Protein AF-A0A0A8X913-F1 (afdb_monomer)

Sequence (99 aa):
MNWFSLFLAQMTQLASNKGVLYSVIAALLVPIVYGGILLSPDWGPYDNLSNLPVAVVNNDKGAMSGDEALNVGEDLVADLKKSNDLGWKFVDSEEAEKD

Mean predicted aligned error: 10.92 Å

Secondary structure (DSSP, 8-state):
--HHHHHHHHHHHHHH-HHHHHHHHHHHHHHHHHHHHHH---S-TTTTGGGSEEEE------EEETTEEE-HHHHHHHHHTT--SSEEEE--HHHHTT-

Structure (mmCIF, N/CA/C/O backbone):
data_AF-A0A0A8X913-F1
#
_entry.id   AF-A0A0A8X913-F1
#
loop_
_atom_site.group_PDB
_atom_site.id
_atom_site.type_symbol
_atom_site.label_atom_id
_atom_site.label_alt_id
_atom_site.label_comp_id
_atom_site.label_asym_id
_atom_site.label_entity_id
_atom_site.label_seq_id
_atom_site.pdbx_PDB_ins_code
_atom_site.Cartn_x
_atom_site.Cartn_y
_atom_site.Cartn_z
_atom_site.occupancy
_atom_site.B_iso_or_equiv
_atom_site.auth_seq_id
_atom_site.auth_comp_id
_atom_site.auth_asym_id
_atom_site.auth_atom_id
_atom_site.pdbx_PDB_model_num
ATOM 1 N N . MET A 1 1 ? 13.613 28.329 -40.042 1.00 65.56 1 MET A N 1
ATOM 2 C CA . MET A 1 1 ? 14.177 26.985 -40.292 1.00 65.56 1 MET A CA 1
ATOM 3 C C . MET A 1 1 ? 13.412 26.004 -39.427 1.00 65.56 1 MET A C 1
ATOM 5 O O . MET A 1 1 ? 13.381 26.199 -38.219 1.00 65.56 1 MET A O 1
ATOM 9 N N . ASN A 1 2 ? 12.694 25.053 -40.026 1.00 79.88 2 ASN A N 1
ATOM 10 C CA . ASN A 1 2 ? 11.771 24.204 -39.276 1.00 79.88 2 ASN A CA 1
ATOM 11 C C . ASN A 1 2 ? 12.541 23.012 -38.685 1.00 79.88 2 ASN A C 1
ATOM 13 O O . ASN A 1 2 ? 12.798 22.015 -39.353 1.00 79.88 2 ASN A O 1
ATOM 17 N N . TRP A 1 3 ? 13.000 23.159 -37.445 1.00 81.50 3 TRP A N 1
ATOM 18 C CA . TRP A 1 3 ? 13.863 22.179 -36.777 1.00 81.50 3 TRP A CA 1
ATOM 19 C C . TRP A 1 3 ? 13.180 20.809 -36.632 1.00 81.50 3 TRP A C 1
ATOM 21 O O . TRP A 1 3 ? 13.819 19.768 -36.768 1.00 81.50 3 TRP A O 1
ATOM 31 N N . PHE A 1 4 ? 11.857 20.796 -36.481 1.00 90.06 4 PHE A N 1
ATOM 32 C CA . PHE A 1 4 ? 11.086 19.565 -36.335 1.00 90.06 4 PHE A CA 1
ATOM 33 C C . PHE A 1 4 ? 11.142 18.660 -37.576 1.00 90.06 4 PHE A C 1
ATOM 35 O O . PHE A 1 4 ? 11.284 17.445 -37.458 1.00 90.06 4 PHE A O 1
ATOM 42 N N . SER A 1 5 ? 11.110 19.233 -38.783 1.00 88.12 5 SER A N 1
ATOM 43 C CA . SER A 1 5 ? 11.213 18.443 -40.016 1.00 88.12 5 SER A CA 1
ATOM 44 C C . SER A 1 5 ? 12.620 17.890 -40.239 1.00 88.12 5 SER A C 1
ATOM 46 O O . SER A 1 5 ? 12.761 16.804 -40.792 1.00 88.12 5 SER A O 1
ATOM 48 N N . LEU A 1 6 ? 13.658 18.604 -39.786 1.00 89.50 6 LEU A N 1
ATOM 49 C CA . LEU A 1 6 ? 15.037 18.102 -39.828 1.00 89.50 6 LEU A CA 1
ATOM 50 C C . LEU A 1 6 ? 15.218 16.915 -38.876 1.00 89.50 6 LEU A C 1
ATOM 52 O O . LEU A 1 6 ? 15.830 15.916 -39.244 1.00 89.50 6 LEU A O 1
ATOM 56 N N . PHE A 1 7 ? 14.623 16.998 -37.688 1.00 90.00 7 PHE A N 1
ATOM 57 C CA . PHE A 1 7 ? 14.607 15.906 -36.721 1.00 90.00 7 PHE A CA 1
ATOM 58 C C . PHE A 1 7 ? 13.875 14.664 -37.261 1.00 90.00 7 PHE A C 1
ATOM 60 O O . PHE A 1 7 ? 14.429 13.566 -37.254 1.00 90.00 7 PHE A O 1
ATOM 67 N N . LEU A 1 8 ? 12.667 14.824 -37.812 1.00 87.88 8 LEU A N 1
ATOM 68 C CA . LEU A 1 8 ? 11.911 13.710 -38.405 1.00 87.88 8 LEU A CA 1
ATOM 69 C C . LEU A 1 8 ? 12.624 13.074 -39.610 1.00 87.88 8 LEU A C 1
ATOM 71 O O . LEU A 1 8 ? 12.586 11.852 -39.781 1.00 87.88 8 LEU A O 1
ATOM 75 N N . ALA A 1 9 ? 13.307 13.879 -40.428 1.00 87.38 9 ALA A N 1
ATOM 76 C CA . ALA A 1 9 ? 14.108 13.372 -41.540 1.00 87.38 9 ALA A CA 1
ATOM 77 C C . ALA A 1 9 ? 15.265 12.485 -41.046 1.00 87.38 9 ALA A C 1
ATOM 79 O O . ALA A 1 9 ? 15.478 11.395 -41.579 1.00 87.38 9 ALA A O 1
ATOM 80 N N . GLN A 1 10 ? 15.956 12.898 -39.978 1.00 84.62 10 GLN A N 1
ATOM 81 C CA . GLN A 1 10 ? 17.020 12.104 -39.353 1.00 84.62 10 GLN A CA 1
ATOM 8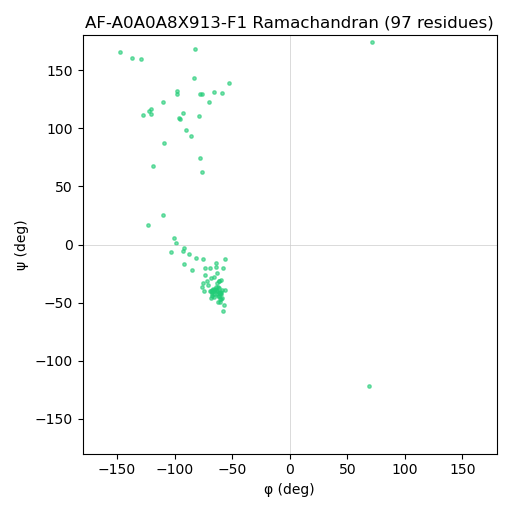2 C C . GLN A 1 10 ? 16.488 10.811 -38.722 1.00 84.62 10 GLN A C 1
ATOM 84 O O . GLN A 1 10 ? 17.097 9.755 -38.891 1.00 84.62 10 GLN A O 1
ATOM 89 N N . MET A 1 11 ? 15.323 10.854 -38.068 1.00 86.62 11 MET A N 1
ATOM 90 C CA . MET A 1 11 ? 14.670 9.658 -37.514 1.00 86.62 11 MET A CA 1
ATOM 91 C C . MET A 1 11 ? 14.320 8.630 -38.599 1.00 86.62 11 MET A C 1
ATOM 93 O O . MET A 1 11 ? 14.547 7.433 -38.425 1.00 86.62 11 MET A O 1
ATOM 97 N N . THR A 1 12 ? 13.829 9.092 -39.750 1.00 84.81 12 THR A N 1
ATOM 98 C CA . THR A 1 12 ? 13.498 8.226 -40.896 1.00 84.81 12 THR A CA 1
ATOM 99 C C . THR A 1 12 ? 14.752 7.580 -41.497 1.00 84.81 12 THR A C 1
ATOM 101 O O . THR A 1 12 ? 14.753 6.399 -41.857 1.00 84.81 12 THR A O 1
ATOM 104 N N . GLN A 1 13 ? 15.854 8.330 -41.561 1.00 85.31 13 GLN A N 1
ATOM 105 C CA . GLN A 1 13 ? 17.143 7.823 -42.028 1.00 85.31 13 GLN A CA 1
ATOM 106 C C . GLN A 1 13 ? 17.735 6.780 -41.069 1.00 85.31 13 GLN A C 1
ATOM 108 O O . GLN A 1 13 ? 18.260 5.760 -41.518 1.00 85.31 13 GLN A O 1
ATOM 113 N N . LEU A 1 14 ? 17.595 6.993 -39.759 1.00 83.50 14 LEU A N 1
ATOM 114 C CA . LEU A 1 14 ? 18.007 6.041 -38.727 1.00 83.50 14 LEU A CA 1
ATOM 115 C C . LEU A 1 14 ? 17.227 4.721 -38.840 1.00 83.50 14 LEU A C 1
ATOM 117 O O . LEU A 1 14 ? 17.822 3.644 -38.818 1.00 83.50 14 LEU A O 1
ATOM 121 N N . ALA A 1 15 ? 15.908 4.809 -39.038 1.00 83.06 15 ALA A N 1
ATOM 122 C CA . ALA A 1 15 ? 15.022 3.654 -39.187 1.00 83.06 15 ALA A CA 1
ATOM 123 C C . ALA A 1 15 ? 15.233 2.873 -40.500 1.00 83.06 15 ALA A C 1
ATOM 125 O O . ALA A 1 15 ? 14.881 1.698 -40.584 1.00 83.06 15 ALA A O 1
ATOM 126 N N . SER A 1 16 ? 15.839 3.494 -41.516 1.00 87.56 16 SER A N 1
ATOM 127 C CA . SER A 1 16 ? 16.154 2.839 -42.794 1.00 87.56 16 SER A CA 1
ATOM 128 C C . SER A 1 16 ? 17.335 1.863 -42.690 1.00 87.56 16 SER A C 1
ATOM 130 O O . SER A 1 16 ? 17.471 0.960 -43.519 1.00 87.56 16 SER A O 1
ATOM 132 N N . ASN A 1 17 ? 18.187 2.003 -41.667 1.00 91.50 17 ASN A N 1
ATOM 133 C CA . ASN A 1 17 ? 19.284 1.077 -41.409 1.00 91.50 17 ASN A CA 1
ATOM 134 C C . ASN A 1 17 ? 18.865 0.015 -40.384 1.00 91.50 17 ASN A C 1
ATOM 136 O O . ASN A 1 17 ? 18.784 0.278 -39.185 1.00 91.50 17 ASN A O 1
ATOM 140 N N . LYS A 1 18 ? 18.674 -1.219 -40.861 1.00 87.44 18 LYS A N 1
ATOM 141 C CA . LYS A 1 18 ? 18.229 -2.355 -40.041 1.00 87.44 18 LYS A CA 1
ATOM 142 C C . LYS A 1 18 ? 19.138 -2.618 -38.832 1.00 87.44 18 LYS A C 1
ATOM 144 O O . LYS A 1 18 ? 18.631 -2.904 -37.756 1.00 87.44 18 LYS A O 1
ATOM 149 N N . GLY A 1 19 ? 20.459 -2.483 -38.982 1.00 92.06 19 GLY A N 1
ATOM 150 C CA . GLY A 1 19 ? 21.409 -2.720 -37.888 1.00 92.06 19 GLY A CA 1
ATOM 151 C C . GLY A 1 19 ? 21.299 -1.678 -36.775 1.00 92.06 19 GLY A C 1
ATOM 152 O O . GLY A 1 19 ? 21.274 -2.025 -35.599 1.00 92.06 19 GLY A O 1
ATOM 153 N N . VAL A 1 20 ? 21.163 -0.403 -37.146 1.00 89.81 20 VAL A N 1
ATOM 154 C CA . VAL A 1 20 ? 20.979 0.690 -36.179 1.00 89.81 20 VAL A CA 1
ATOM 155 C C . VAL A 1 20 ? 19.609 0.595 -35.506 1.00 89.81 20 VAL A C 1
ATOM 157 O O . VAL A 1 20 ? 19.513 0.773 -34.293 1.00 89.81 20 VAL A O 1
ATOM 160 N N . LEU A 1 21 ? 18.566 0.241 -36.262 1.00 89.44 21 LEU A N 1
ATOM 161 C CA . LEU A 1 21 ? 17.215 0.054 -35.740 1.00 89.44 21 LEU A CA 1
ATOM 162 C C . LEU A 1 21 ? 17.168 -1.021 -34.641 1.00 89.44 21 LEU A C 1
ATOM 164 O O . LEU A 1 21 ? 16.594 -0.772 -33.583 1.00 89.44 21 LEU A O 1
ATOM 168 N N . TYR A 1 22 ? 17.805 -2.180 -34.849 1.00 93.88 22 TYR A N 1
ATOM 169 C CA . TYR A 1 22 ? 17.855 -3.233 -33.828 1.00 93.88 22 TYR A CA 1
ATOM 170 C C . TYR A 1 22 ? 18.559 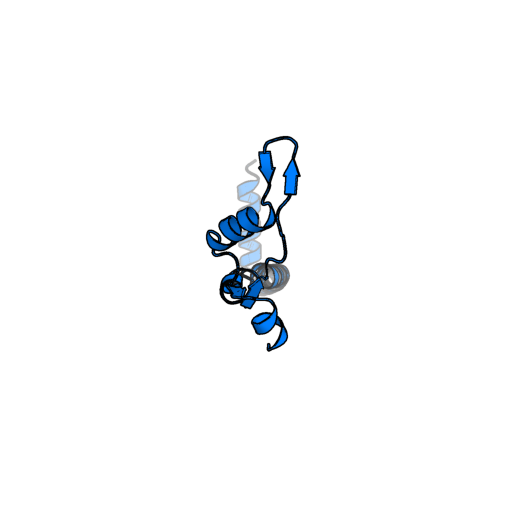-2.778 -32.547 1.00 93.88 22 TYR A C 1
ATOM 172 O O . TYR A 1 22 ? 18.058 -3.041 -31.456 1.00 93.88 22 TYR A O 1
ATOM 180 N N . SER A 1 23 ? 19.671 -2.050 -32.662 1.00 92.94 23 SER A N 1
ATOM 181 C CA . SER A 1 23 ? 20.393 -1.515 -31.501 1.00 92.94 23 SER A CA 1
ATOM 182 C C . SER A 1 23 ? 1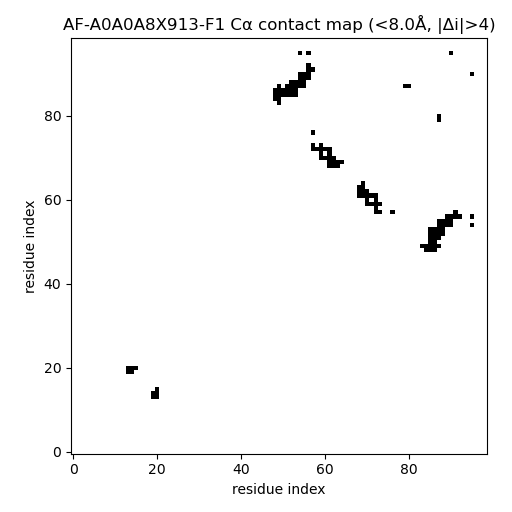9.557 -0.509 -30.708 1.00 92.94 23 SER A C 1
ATOM 184 O O . SER A 1 23 ? 19.557 -0.542 -29.479 1.00 92.94 23 SER A O 1
ATOM 186 N N . VAL A 1 24 ? 18.809 0.359 -31.395 1.00 92.62 24 VAL A N 1
ATOM 187 C CA . VAL A 1 24 ? 17.903 1.324 -30.749 1.00 92.62 24 VAL A CA 1
ATOM 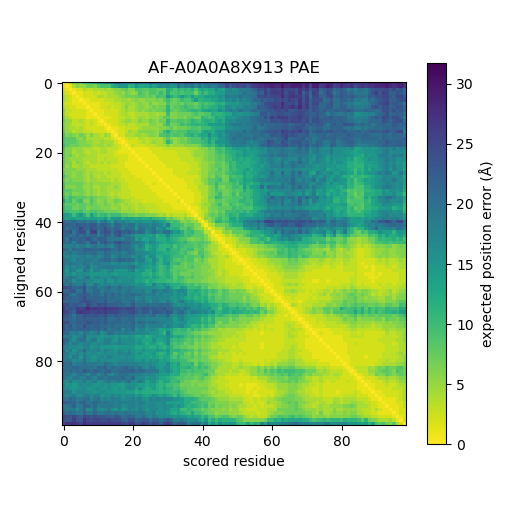188 C C . VAL A 1 24 ? 16.757 0.604 -30.041 1.00 92.62 24 VAL A C 1
ATOM 190 O O . VAL A 1 24 ? 16.468 0.917 -28.889 1.00 92.62 24 VAL A O 1
ATOM 193 N N . ILE A 1 25 ? 16.139 -0.391 -30.683 1.00 94.19 25 ILE A N 1
ATOM 194 C CA . ILE A 1 25 ? 15.079 -1.201 -30.064 1.00 94.19 25 ILE A CA 1
ATOM 195 C C . ILE A 1 25 ? 15.608 -1.911 -28.813 1.00 94.19 25 ILE A C 1
ATOM 197 O O . ILE A 1 25 ? 14.977 -1.842 -27.762 1.00 94.19 25 ILE A O 1
ATOM 201 N N . ALA A 1 26 ? 16.782 -2.542 -28.893 1.00 95.25 26 ALA A N 1
ATOM 202 C CA . ALA A 1 26 ? 17.403 -3.211 -27.752 1.00 95.25 26 ALA A CA 1
ATOM 203 C C . ALA A 1 26 ? 17.693 -2.239 -26.594 1.00 95.25 26 ALA A C 1
ATOM 205 O O . ALA A 1 26 ? 17.420 -2.559 -25.439 1.00 95.25 26 ALA A O 1
ATOM 206 N N . ALA A 1 27 ? 18.185 -1.034 -26.897 1.00 95.19 27 ALA A N 1
ATOM 207 C CA . ALA A 1 27 ? 18.432 -0.002 -25.894 1.00 95.19 27 ALA A CA 1
ATOM 208 C C . ALA A 1 27 ? 17.138 0.497 -25.230 1.00 95.19 27 ALA A C 1
ATOM 210 O O . ALA A 1 27 ? 17.122 0.718 -24.021 1.00 95.19 27 ALA A O 1
ATOM 211 N N . LEU A 1 28 ? 16.049 0.641 -25.994 1.00 96.12 28 LEU A N 1
ATOM 212 C CA . LEU A 1 28 ? 14.740 1.060 -25.479 1.00 96.12 28 LEU A CA 1
ATOM 213 C C . LEU A 1 28 ? 14.030 -0.040 -24.680 1.00 96.12 28 LEU A C 1
ATOM 215 O O . LEU A 1 28 ? 13.248 0.273 -23.786 1.00 96.12 28 LEU A O 1
ATOM 219 N N . LEU A 1 29 ? 14.317 -1.317 -24.942 1.00 96.81 29 LEU A N 1
ATOM 220 C CA . LEU A 1 29 ? 13.756 -2.416 -24.156 1.00 96.81 29 LEU A CA 1
ATOM 221 C C . LEU A 1 29 ? 14.199 -2.375 -22.689 1.00 96.81 29 LEU A C 1
ATOM 223 O O . LEU A 1 29 ? 13.405 -2.726 -21.826 1.00 96.81 29 LEU A O 1
ATOM 227 N N . VAL A 1 30 ? 15.414 -1.907 -22.382 1.00 95.81 30 VAL A N 1
ATOM 228 C CA . VAL A 1 30 ? 15.919 -1.823 -20.998 1.00 95.81 30 VAL A CA 1
ATOM 229 C C . VAL A 1 30 ? 15.010 -0.970 -20.094 1.00 95.81 30 VAL A C 1
ATOM 231 O O . VAL A 1 30 ? 14.512 -1.503 -19.100 1.00 95.81 30 VAL A O 1
ATOM 234 N N . PRO A 1 31 ? 14.725 0.312 -20.408 1.00 95.56 31 PRO A N 1
ATOM 235 C CA . PRO A 1 31 ? 13.819 1.119 -19.597 1.00 95.56 31 PRO A CA 1
ATOM 236 C C . PRO A 1 31 ? 12.363 0.645 -19.670 1.00 95.56 31 PRO A C 1
ATOM 238 O O . PRO A 1 31 ? 11.645 0.808 -18.690 1.00 95.56 31 PRO A O 1
ATOM 241 N N . ILE A 1 32 ? 11.920 0.035 -20.777 1.00 94.81 32 ILE A N 1
ATOM 242 C CA . ILE A 1 32 ? 10.552 -0.499 -20.896 1.00 94.81 32 ILE A CA 1
ATOM 243 C C . ILE A 1 32 ? 10.353 -1.704 -19.980 1.00 94.81 32 ILE A C 1
ATOM 245 O O . ILE A 1 32 ? 9.354 -1.766 -19.277 1.00 94.81 32 ILE A O 1
ATOM 249 N N . VAL A 1 33 ? 11.293 -2.650 -19.960 1.00 94.00 33 VAL A N 1
ATOM 250 C CA . VAL A 1 33 ? 11.235 -3.821 -19.075 1.00 94.00 33 VAL A CA 1
ATOM 251 C C . VAL A 1 33 ? 11.359 -3.383 -17.623 1.00 94.00 33 VAL A C 1
ATOM 253 O O . VAL A 1 33 ? 10.595 -3.844 -16.785 1.00 94.00 33 VAL A O 1
ATOM 256 N N . TYR A 1 34 ? 12.270 -2.456 -17.324 1.00 92.12 34 TYR A N 1
ATOM 257 C CA . TYR A 1 34 ? 12.412 -1.905 -15.979 1.00 92.12 34 TYR A CA 1
ATOM 258 C C . TYR A 1 34 ? 11.133 -1.201 -15.505 1.00 92.12 34 TYR A C 1
ATOM 260 O O . TYR A 1 34 ? 10.624 -1.500 -14.428 1.00 92.12 34 TYR A O 1
ATOM 268 N N . GLY A 1 35 ? 10.578 -0.314 -16.335 1.00 91.38 35 GLY A N 1
ATOM 269 C CA . GLY A 1 35 ? 9.305 0.352 -16.069 1.00 91.38 35 GLY A CA 1
ATOM 270 C C . GLY A 1 35 ? 8.160 -0.647 -15.949 1.00 91.38 35 GLY A C 1
ATOM 271 O O . GLY A 1 35 ? 7.376 -0.553 -15.019 1.00 91.38 35 GLY A O 1
ATOM 272 N N . GLY A 1 36 ? 8.117 -1.651 -16.822 1.00 89.06 36 GLY A N 1
ATOM 273 C CA . GLY A 1 36 ? 7.155 -2.744 -16.773 1.00 89.06 36 GLY A CA 1
ATOM 274 C C . GLY A 1 36 ? 7.205 -3.476 -15.441 1.00 89.06 36 GLY A C 1
ATOM 275 O O . GLY A 1 36 ? 6.179 -3.571 -14.790 1.00 89.06 36 GLY A O 1
ATOM 276 N N . ILE A 1 37 ? 8.380 -3.918 -14.986 1.00 86.06 37 ILE A N 1
ATOM 277 C CA . ILE A 1 37 ? 8.554 -4.611 -13.697 1.00 86.06 37 ILE A CA 1
ATOM 278 C C . ILE A 1 37 ? 8.115 -3.727 -12.524 1.00 86.06 37 ILE A C 1
ATOM 280 O O . ILE A 1 37 ? 7.451 -4.212 -11.611 1.00 86.06 37 ILE A O 1
ATOM 284 N N . LEU A 1 38 ? 8.460 -2.438 -12.546 1.00 83.56 38 LEU A N 1
ATOM 285 C CA . LEU A 1 38 ? 8.088 -1.510 -11.476 1.00 83.56 38 LEU A CA 1
ATOM 286 C C . LEU A 1 38 ? 6.596 -1.169 -11.455 1.00 83.56 38 LEU A C 1
ATOM 288 O O . LEU A 1 38 ? 6.039 -0.974 -10.380 1.00 83.56 38 LEU A O 1
ATOM 292 N N . LEU A 1 39 ? 5.967 -1.082 -12.625 1.00 83.38 39 LEU A N 1
ATOM 293 C CA . LEU A 1 39 ? 4.539 -0.799 -12.780 1.00 83.38 39 LEU A CA 1
ATOM 294 C C . LEU A 1 39 ? 3.680 -2.072 -12.735 1.00 83.38 39 LEU A C 1
ATOM 296 O O . LEU A 1 39 ? 2.465 -1.972 -12.697 1.00 83.38 39 LEU A O 1
ATOM 300 N N . SER A 1 40 ? 4.297 -3.259 -12.730 1.00 68.81 40 SER A N 1
ATOM 301 C CA . SER A 1 40 ? 3.608 -4.556 -12.712 1.00 68.81 40 SER A CA 1
ATOM 302 C C . SER A 1 40 ? 2.760 -4.862 -11.469 1.00 68.81 40 SER A C 1
ATOM 304 O O . SER A 1 40 ? 1.920 -5.755 -11.586 1.00 68.81 40 SER A O 1
ATOM 306 N N . PRO A 1 41 ? 2.905 -4.230 -10.285 1.00 74.06 41 PRO A N 1
ATOM 307 C CA . PRO A 1 41 ? 1.961 -4.472 -9.202 1.00 74.06 41 PRO A CA 1
ATOM 308 C C . PRO A 1 41 ? 0.659 -3.690 -9.447 1.00 74.06 41 PRO A C 1
ATOM 310 O O . PRO A 1 41 ? 0.386 -2.691 -8.790 1.00 74.06 41 PRO A O 1
ATOM 313 N N . ASP A 1 42 ? -0.156 -4.165 -10.392 1.00 63.09 42 ASP A N 1
ATOM 314 C CA . ASP A 1 42 ? -1.562 -3.753 -10.548 1.00 63.09 42 ASP A CA 1
ATOM 315 C C . ASP A 1 42 ? -2.462 -4.389 -9.471 1.00 63.09 42 ASP A C 1
ATOM 317 O O . ASP A 1 42 ? -3.612 -3.996 -9.308 1.00 63.09 42 ASP A O 1
ATOM 321 N N . TRP A 1 43 ? -1.950 -5.380 -8.733 1.00 59.56 43 TRP A N 1
ATOM 322 C CA . TRP A 1 43 ? -2.532 -5.836 -7.474 1.00 59.56 43 T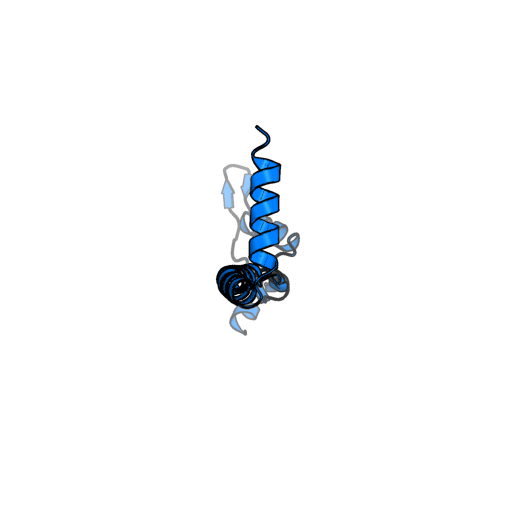RP A CA 1
ATOM 323 C C . TRP A 1 43 ? -1.895 -5.010 -6.371 1.00 59.56 43 TRP A C 1
ATOM 325 O O . TRP A 1 43 ? -0.758 -5.274 -5.958 1.00 59.56 43 TRP A O 1
ATOM 335 N N . GLY A 1 44 ? -2.603 -3.976 -5.928 1.00 70.31 44 GLY A N 1
ATOM 336 C CA . GLY A 1 44 ? -2.196 -3.221 -4.761 1.00 70.31 44 GLY A CA 1
ATOM 337 C C . GLY A 1 44 ? -1.981 -4.200 -3.602 1.00 70.31 44 GLY A C 1
ATOM 338 O O . GLY A 1 44 ? -2.792 -5.112 -3.417 1.00 70.31 44 GLY A O 1
ATOM 339 N N . PRO A 1 45 ? -0.933 -4.035 -2.771 1.00 64.69 45 PRO A N 1
ATOM 340 C CA . PRO A 1 45 ? -0.719 -4.887 -1.593 1.00 64.69 45 PRO A CA 1
ATOM 341 C C . PRO A 1 45 ? -1.924 -4.881 -0.640 1.00 64.69 45 PRO A C 1
ATOM 343 O O . PRO A 1 45 ? -2.007 -5.713 0.260 1.00 64.69 45 PRO A O 1
ATOM 346 N N . TYR A 1 46 ? -2.857 -3.950 -0.859 1.00 73.62 46 TYR A N 1
ATOM 347 C CA . TYR A 1 46 ? -4.042 -3.750 -0.063 1.00 73.62 46 TYR A CA 1
ATOM 348 C C . TYR A 1 46 ? -5.353 -4.272 -0.674 1.00 73.62 46 TYR A C 1
ATOM 350 O O . TYR A 1 46 ? -6.362 -4.306 0.026 1.00 73.62 46 TYR A O 1
ATOM 358 N N . ASP A 1 47 ? -5.353 -4.740 -1.927 1.00 76.00 47 ASP A N 1
ATOM 359 C CA . ASP A 1 47 ? -6.578 -5.117 -2.662 1.00 76.00 47 ASP A CA 1
ATOM 360 C C . ASP A 1 47 ? -7.330 -6.305 -2.038 1.00 76.00 47 ASP A C 1
ATOM 362 O O . ASP A 1 47 ? -8.494 -6.550 -2.345 1.00 76.00 47 ASP A O 1
ATOM 366 N N . ASN A 1 48 ? -6.668 -7.046 -1.144 1.00 80.44 48 ASN A N 1
ATOM 367 C CA . ASN A 1 48 ? -7.220 -8.198 -0.435 1.00 80.44 48 ASN A CA 1
ATOM 368 C C . ASN A 1 48 ? -7.147 -8.054 1.093 1.00 80.44 48 ASN A C 1
ATOM 370 O O . ASN A 1 48 ? -7.274 -9.058 1.797 1.00 80.44 48 ASN A O 1
ATOM 374 N N . LEU A 1 49 ? -6.939 -6.843 1.631 1.00 85.25 49 LEU A N 1
ATOM 375 C CA . LEU A 1 49 ? -6.910 -6.653 3.088 1.00 85.25 49 LEU A CA 1
ATOM 376 C C . LEU A 1 49 ? -8.222 -7.054 3.762 1.00 85.25 49 LEU A C 1
ATOM 378 O O . LEU A 1 49 ? -8.188 -7.568 4.875 1.00 85.25 49 LEU A O 1
ATOM 382 N N . SER A 1 50 ? -9.359 -6.918 3.082 1.00 82.75 50 SER A N 1
ATOM 383 C CA . SER A 1 50 ? -10.656 -7.397 3.576 1.00 82.75 50 SER A CA 1
ATOM 384 C C . SER A 1 50 ? -10.677 -8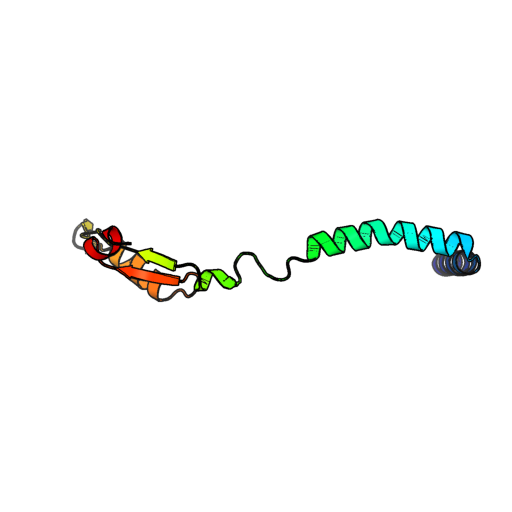.904 3.885 1.00 82.75 50 SER A C 1
ATOM 386 O O . SER A 1 50 ? -11.503 -9.355 4.674 1.00 82.75 50 SER A O 1
ATOM 388 N N . ASN A 1 51 ? -9.743 -9.685 3.327 1.00 84.62 51 ASN A N 1
ATOM 389 C CA . ASN A 1 51 ? -9.563 -11.106 3.629 1.00 84.62 51 ASN A CA 1
ATOM 390 C C . ASN A 1 51 ? -8.546 -11.371 4.753 1.00 84.62 51 ASN A C 1
ATOM 392 O O . ASN A 1 51 ? -8.372 -12.526 5.141 1.00 84.62 51 ASN A O 1
ATOM 396 N N . LEU A 1 52 ? -7.848 -10.349 5.258 1.00 88.12 52 LEU A N 1
ATOM 397 C CA . LEU A 1 52 ? -6.883 -10.482 6.348 1.00 88.12 52 LEU A CA 1
ATOM 398 C C . LEU A 1 52 ? -7.646 -10.564 7.681 1.00 88.12 52 LEU A C 1
ATOM 400 O O . LEU A 1 52 ? -8.236 -9.561 8.088 1.00 88.12 52 LEU A O 1
ATOM 404 N N . PRO A 1 53 ? -7.668 -11.726 8.362 1.00 88.81 53 PRO A N 1
ATOM 405 C CA . PRO A 1 53 ? -8.425 -11.881 9.594 1.00 88.81 53 PRO A CA 1
ATOM 406 C C . PRO A 1 53 ? -7.764 -11.084 10.719 1.00 88.81 53 PRO A C 1
ATOM 408 O O . PRO A 1 53 ? -6.599 -11.314 11.046 1.00 88.81 53 PRO A O 1
ATOM 411 N N . VAL A 1 54 ? -8.515 -10.168 11.327 1.00 92.00 54 VAL A N 1
ATOM 412 C CA . VAL A 1 54 ? -8.045 -9.373 12.468 1.00 92.00 54 VAL A CA 1
ATOM 413 C C . VAL A 1 54 ? -9.051 -9.487 13.604 1.00 92.00 54 VAL A C 1
ATOM 415 O O . VAL A 1 54 ? -10.168 -8.981 13.501 1.00 92.00 54 VAL A O 1
ATOM 418 N N . ALA A 1 55 ? -8.654 -10.158 14.684 1.00 93.50 55 ALA A N 1
ATOM 419 C CA . ALA A 1 55 ? -9.449 -10.259 15.899 1.00 93.50 55 ALA A CA 1
ATOM 420 C C . ALA A 1 55 ? -9.347 -8.963 16.718 1.00 93.50 55 ALA A C 1
ATOM 422 O O . ALA A 1 55 ? -8.250 -8.476 16.995 1.00 93.50 55 ALA A O 1
ATOM 423 N N . VAL A 1 56 ? -10.490 -8.407 17.108 1.00 94.25 56 VAL A N 1
ATOM 424 C CA . VAL A 1 56 ? -10.597 -7.201 17.930 1.00 94.25 56 VAL A CA 1
ATOM 425 C C . VAL A 1 56 ? -11.349 -7.555 19.203 1.00 94.25 56 VAL A C 1
ATOM 427 O O . VAL A 1 56 ? -12.529 -7.900 19.157 1.00 94.25 56 VAL A O 1
ATOM 430 N N . VAL A 1 57 ? -10.661 -7.421 20.336 1.00 95.06 57 VAL A N 1
ATOM 431 C CA . VAL A 1 57 ? -11.229 -7.555 21.679 1.00 95.06 57 VAL A CA 1
ATOM 432 C C . VAL A 1 57 ? -11.243 -6.180 22.325 1.00 95.06 57 VAL A C 1
ATOM 434 O O . VAL A 1 57 ? -10.196 -5.547 22.471 1.00 95.06 57 VAL A O 1
ATOM 437 N N . ASN A 1 58 ? -12.421 -5.717 22.735 1.00 95.06 58 ASN A N 1
ATOM 438 C CA . ASN A 1 58 ? -12.536 -4.478 23.489 1.00 95.06 58 ASN A CA 1
ATOM 439 C C . ASN A 1 58 ? -12.584 -4.770 24.993 1.00 95.06 58 ASN A C 1
ATOM 441 O O . ASN A 1 58 ? -13.585 -5.263 25.502 1.00 95.06 58 ASN A O 1
ATOM 445 N N . ASN A 1 59 ? -11.499 -4.436 25.692 1.00 93.31 59 ASN A N 1
ATOM 446 C CA . ASN A 1 59 ? -11.407 -4.502 27.154 1.00 93.31 59 ASN A CA 1
ATOM 447 C C . ASN A 1 59 ? -11.579 -3.126 27.822 1.00 93.31 59 ASN A C 1
ATOM 449 O O . ASN A 1 59 ? -11.390 -3.008 29.037 1.00 93.31 59 ASN A O 1
ATOM 453 N N . ASP A 1 60 ? -11.890 -2.085 27.044 1.00 93.19 60 ASP A N 1
ATOM 454 C CA . ASP A 1 60 ? -12.181 -0.761 27.580 1.00 93.19 60 ASP A CA 1
ATOM 455 C C . ASP A 1 60 ? -13.470 -0.804 28.405 1.00 93.19 60 ASP A C 1
ATOM 457 O O . ASP A 1 60 ? -14.493 -1.332 27.969 1.00 93.19 60 ASP A O 1
ATOM 461 N N . LYS A 1 61 ? -13.408 -0.250 29.616 1.00 90.88 61 LYS A N 1
ATOM 462 C CA . LYS A 1 61 ? -14.558 -0.160 30.530 1.00 90.88 61 LYS A CA 1
ATOM 463 C C . LYS A 1 61 ? -15.227 1.212 30.480 1.00 90.88 61 LYS A C 1
ATOM 465 O O . LYS A 1 61 ? -16.169 1.442 31.237 1.00 90.88 61 LYS A O 1
ATOM 470 N N . GLY A 1 62 ? -14.723 2.106 29.630 1.00 92.00 62 GLY A N 1
ATOM 471 C CA . GLY A 1 62 ? -15.115 3.503 29.604 1.00 92.00 62 GLY A CA 1
ATOM 472 C C . GLY A 1 62 ? -14.587 4.279 30.809 1.00 92.00 62 GLY A C 1
ATOM 473 O O . GLY A 1 62 ? -13.990 3.737 31.747 1.00 92.00 62 GLY A O 1
ATOM 474 N N . ALA A 1 63 ? -14.805 5.586 30.780 1.00 92.38 63 ALA A N 1
ATOM 475 C CA . ALA A 1 63 ? -14.453 6.505 31.852 1.00 92.38 63 ALA A CA 1
ATOM 476 C C . ALA A 1 63 ? -15.458 7.659 31.928 1.00 92.38 63 ALA A C 1
ATOM 478 O O . ALA A 1 63 ? -16.228 7.892 31.006 1.00 92.38 63 ALA A O 1
ATOM 479 N N . MET A 1 64 ? -15.430 8.412 33.026 1.00 93.56 64 MET A N 1
ATOM 480 C CA . MET A 1 64 ? -16.145 9.686 33.124 1.00 93.56 64 MET A CA 1
ATOM 481 C C . MET A 1 64 ? -15.171 10.831 32.852 1.00 93.56 64 MET A C 1
ATOM 483 O O . MET A 1 64 ? -14.109 10.907 33.475 1.00 93.56 64 MET A O 1
ATOM 487 N N . SER A 1 65 ? -15.547 11.737 31.956 1.00 88.25 65 SER A N 1
ATOM 488 C CA . SER A 1 65 ? -14.864 13.009 31.730 1.00 88.25 65 SER A CA 1
ATOM 489 C C . SER A 1 65 ? -15.753 14.134 32.258 1.00 88.25 65 SER A C 1
ATOM 491 O O . SER A 1 65 ? -16.583 14.689 31.542 1.00 88.25 65 SER A O 1
ATOM 493 N N . GLY A 1 66 ? -15.615 14.440 33.549 1.00 89.12 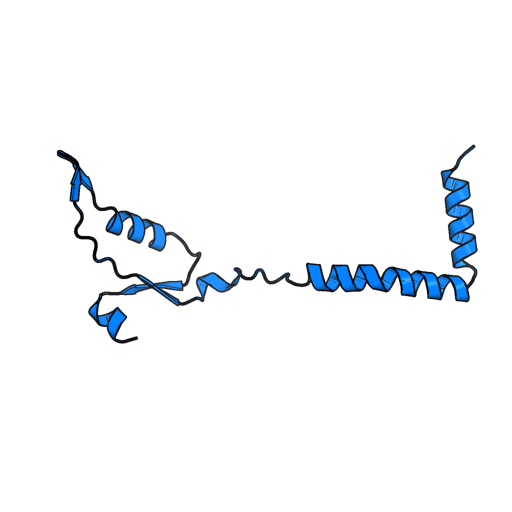66 GLY A N 1
ATOM 494 C CA . GLY A 1 66 ? -16.568 15.306 34.246 1.00 89.12 66 GLY A CA 1
ATOM 495 C C . GLY A 1 66 ? -17.919 14.606 34.397 1.00 89.12 66 GLY A C 1
ATOM 496 O O . GLY A 1 66 ? -17.974 13.521 34.974 1.00 89.12 66 GLY A O 1
ATOM 497 N N . ASP A 1 67 ? -18.979 15.214 33.862 1.00 91.38 67 ASP A N 1
ATOM 498 C CA . ASP A 1 67 ? -20.343 14.663 33.878 1.00 91.38 67 ASP A CA 1
ATOM 499 C C . ASP A 1 67 ? -20.678 13.822 32.630 1.00 91.38 67 ASP A C 1
ATOM 501 O O . ASP A 1 67 ? -21.760 13.240 32.547 1.00 91.38 67 ASP A O 1
ATOM 505 N N . GLU A 1 68 ? -19.764 13.731 31.659 1.00 90.75 68 GLU A N 1
ATOM 506 C CA . GLU A 1 68 ? -19.969 12.964 30.428 1.00 90.75 68 GLU A CA 1
ATOM 507 C C . GLU A 1 68 ? -19.328 11.575 30.521 1.00 90.75 68 GLU A C 1
ATOM 509 O O . GLU A 1 68 ? -18.163 11.430 30.902 1.00 90.75 68 GLU A O 1
ATOM 514 N N . ALA A 1 69 ? -20.094 10.546 30.149 1.00 90.19 69 ALA A N 1
ATOM 515 C CA . ALA A 1 69 ? -19.575 9.197 29.966 1.00 90.19 69 ALA A CA 1
ATOM 516 C C . ALA A 1 69 ? -18.809 9.115 28.640 1.00 90.19 69 ALA A C 1
ATOM 518 O O . ALA A 1 69 ? -19.319 9.513 27.594 1.00 90.19 69 ALA A O 1
ATOM 519 N N . LEU A 1 70 ? -17.589 8.592 28.695 1.00 92.19 70 LEU A N 1
ATOM 520 C CA . LEU A 1 70 ? -16.667 8.479 27.577 1.00 92.19 70 LEU A CA 1
ATOM 521 C C . LEU A 1 70 ? -16.315 7.004 27.351 1.00 92.19 70 LEU A C 1
ATOM 523 O O . LEU A 1 70 ? -15.609 6.407 28.164 1.00 92.19 70 LEU A O 1
ATOM 527 N N . ASN A 1 71 ? -16.759 6.442 26.225 1.00 92.94 71 ASN A N 1
ATOM 528 C CA . ASN A 1 71 ? -16.548 5.037 25.860 1.00 92.94 71 ASN A CA 1
ATOM 529 C C . ASN A 1 71 ? -15.752 4.924 24.552 1.00 92.94 71 ASN A C 1
ATOM 531 O O . ASN A 1 71 ? -16.255 4.466 23.527 1.00 92.94 71 ASN A O 1
ATOM 535 N N . VAL A 1 72 ? -14.482 5.335 24.589 1.00 93.38 72 VAL A N 1
ATOM 536 C CA . VAL A 1 72 ? -13.621 5.396 23.392 1.00 93.38 72 VAL A CA 1
ATOM 537 C C . VAL A 1 72 ? -13.484 4.031 22.715 1.00 93.38 72 VAL A C 1
ATOM 539 O O . VAL A 1 72 ? -13.483 3.955 21.487 1.00 93.38 72 VAL A O 1
ATOM 542 N N . GLY A 1 73 ? -13.372 2.948 23.491 1.00 94.56 73 GLY A N 1
ATOM 543 C CA . GLY A 1 73 ? -13.267 1.603 22.929 1.00 94.56 73 GLY A CA 1
ATOM 544 C C . GLY A 1 73 ? -14.532 1.169 22.189 1.00 94.56 73 GLY A C 1
ATOM 545 O O . GLY A 1 73 ? -14.436 0.553 21.127 1.00 94.56 73 GLY A O 1
ATOM 546 N N . GLU A 1 74 ? -15.716 1.508 22.710 1.00 94.25 74 GLU A N 1
ATOM 547 C CA . GLU A 1 74 ? -16.987 1.196 22.041 1.00 94.25 74 GLU A CA 1
ATOM 548 C C . GLU A 1 74 ? -17.143 1.988 20.744 1.00 94.25 74 GLU A C 1
ATOM 550 O O . GLU A 1 74 ? -17.493 1.404 19.714 1.00 94.25 74 GLU A O 1
ATOM 555 N N . ASP A 1 75 ? -16.820 3.281 20.776 1.00 93.62 75 ASP A N 1
ATOM 556 C CA . ASP A 1 75 ? -16.872 4.153 19.602 1.00 93.62 75 ASP A CA 1
ATOM 557 C C . ASP A 1 75 ? -15.906 3.669 18.510 1.00 93.62 75 ASP A C 1
ATOM 559 O O . ASP A 1 75 ? -16.289 3.535 17.344 1.00 93.62 75 ASP A O 1
ATOM 563 N N . LEU A 1 76 ? -14.680 3.293 18.890 1.00 94.06 76 LEU A N 1
ATOM 564 C CA . LEU A 1 76 ? -13.698 2.717 17.972 1.00 94.06 76 LEU A CA 1
ATOM 565 C C . LEU A 1 76 ? -14.207 1.414 17.346 1.00 94.06 76 LEU A C 1
ATOM 567 O O . LEU A 1 76 ? -14.135 1.245 16.131 1.00 94.06 76 LEU A O 1
ATOM 571 N N . VAL A 1 77 ? -14.753 0.495 18.147 1.00 94.81 77 VAL A N 1
ATOM 572 C CA . VAL A 1 77 ? -15.344 -0.751 17.631 1.00 94.81 77 VAL A CA 1
ATOM 573 C C . VAL A 1 77 ? -16.490 -0.458 16.664 1.00 94.81 77 VAL A C 1
ATOM 575 O O . VAL A 1 77 ? -16.609 -1.127 15.635 1.00 94.81 77 VAL A O 1
ATOM 578 N N . ALA A 1 78 ? -17.333 0.528 16.969 1.00 94.31 78 ALA A N 1
ATOM 579 C CA . ALA A 1 78 ? -18.433 0.924 16.099 1.00 94.31 78 ALA A CA 1
ATOM 580 C C . ALA A 1 78 ? -17.937 1.472 14.753 1.00 94.31 78 ALA A C 1
ATOM 582 O O . ALA A 1 78 ? -18.554 1.190 13.724 1.00 94.31 78 ALA A O 1
ATOM 583 N N . ASP A 1 79 ? -16.829 2.208 14.738 1.00 94.31 79 ASP A N 1
ATOM 58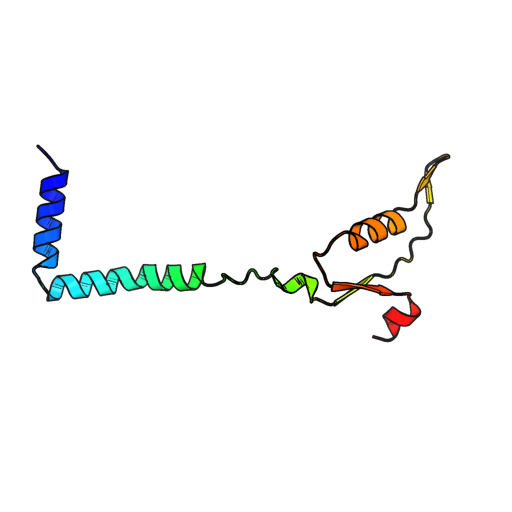4 C CA . ASP A 1 79 ? -16.227 2.727 13.510 1.00 94.31 79 ASP A CA 1
ATOM 585 C C . ASP A 1 79 ? -15.504 1.645 12.702 1.00 94.31 79 ASP A C 1
ATOM 587 O O . ASP A 1 79 ? -15.688 1.572 11.485 1.00 94.31 79 ASP A O 1
ATOM 591 N N . LEU A 1 80 ? -14.789 0.727 13.358 1.00 93.62 80 LEU A N 1
ATOM 592 C CA . LEU A 1 80 ? -14.178 -0.433 12.696 1.00 93.62 80 LEU A CA 1
ATOM 593 C C . LEU A 1 80 ? -15.231 -1.343 12.047 1.00 93.62 80 LEU A C 1
ATOM 595 O O . LEU A 1 80 ? -15.022 -1.833 10.945 1.00 93.62 80 LEU A O 1
ATOM 599 N N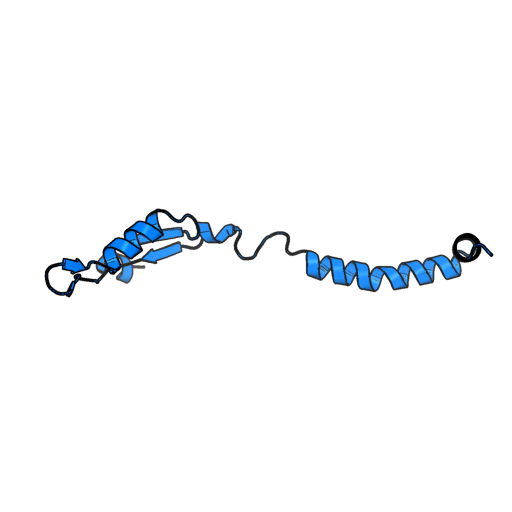 . LYS A 1 81 ? -16.401 -1.522 12.676 1.00 91.50 81 LYS A N 1
ATOM 600 C CA . LYS A 1 81 ? -17.526 -2.279 12.088 1.00 91.50 81 LYS A CA 1
ATOM 601 C C . LYS A 1 81 ? -18.094 -1.649 10.815 1.00 91.50 81 LYS A C 1
ATOM 603 O O . LYS A 1 81 ? -18.730 -2.350 10.032 1.00 91.50 81 LYS A O 1
ATOM 608 N N . LYS A 1 82 ? -17.927 -0.336 10.629 1.00 92.94 82 LYS A N 1
ATOM 609 C CA . LYS A 1 82 ? -18.370 0.371 9.418 1.00 92.94 82 LYS A CA 1
ATOM 610 C C . LYS A 1 82 ? -17.331 0.288 8.300 1.00 92.94 82 LYS A C 1
ATOM 612 O O . LYS A 1 82 ? -17.704 0.480 7.143 1.00 92.94 82 LYS A O 1
ATOM 617 N N . SER A 1 83 ? -16.058 0.041 8.620 1.00 87.56 83 SER A N 1
ATOM 618 C CA . SER A 1 83 ? -15.008 -0.089 7.611 1.00 87.56 83 SER A CA 1
ATOM 619 C C . SER A 1 83 ? -14.970 -1.503 7.032 1.00 87.56 83 SER A C 1
ATOM 621 O O . SER A 1 83 ? -15.202 -2.492 7.722 1.00 87.56 83 SER A O 1
ATOM 623 N N . ASN A 1 84 ? -14.681 -1.596 5.734 1.00 81.44 84 ASN A N 1
ATOM 624 C CA . ASN A 1 84 ? -14.468 -2.867 5.033 1.00 81.44 84 ASN A CA 1
ATOM 625 C C . ASN A 1 84 ? -12.992 -3.027 4.633 1.00 81.44 84 ASN A C 1
ATOM 627 O O . ASN A 1 84 ? -12.669 -3.685 3.646 1.00 81.44 84 ASN A O 1
ATOM 631 N N . ASP A 1 85 ? -12.110 -2.353 5.376 1.00 86.31 85 ASP A N 1
ATOM 632 C CA . ASP A 1 85 ? -10.686 -2.273 5.066 1.00 86.31 85 ASP A CA 1
ATOM 633 C C . ASP A 1 85 ? -9.973 -3.582 5.408 1.00 86.31 85 ASP A C 1
ATOM 635 O O . ASP A 1 85 ? -9.029 -3.955 4.724 1.00 86.31 85 ASP A O 1
ATOM 639 N N . LEU A 1 86 ? -10.428 -4.287 6.450 1.00 90.50 86 LEU A N 1
ATOM 640 C CA . LEU A 1 86 ? -9.831 -5.517 6.969 1.00 90.50 86 LEU A CA 1
ATOM 641 C C . LEU A 1 86 ? -10.912 -6.557 7.295 1.00 90.50 86 LEU A C 1
ATOM 643 O O . LEU A 1 86 ? -12.081 -6.217 7.484 1.00 90.50 86 LEU A O 1
ATOM 647 N N . GLY A 1 87 ? -10.519 -7.827 7.393 1.00 90.00 87 GLY A N 1
ATOM 648 C CA . GLY A 1 87 ? -11.390 -8.939 7.786 1.00 90.00 87 GLY A CA 1
ATOM 649 C C . GLY A 1 87 ? -11.658 -8.962 9.290 1.00 90.00 87 GLY A C 1
ATOM 650 O O . GLY A 1 87 ? -11.250 -9.897 9.985 1.00 90.00 87 GLY A O 1
ATOM 651 N N . TRP A 1 88 ? -12.298 -7.910 9.803 1.00 93.56 88 TRP A N 1
ATOM 652 C CA . TRP A 1 88 ? -12.555 -7.724 11.228 1.00 93.56 88 TRP A CA 1
ATOM 653 C C . TRP A 1 88 ? -13.374 -8.872 11.826 1.00 93.56 88 TRP A C 1
ATOM 655 O O . TRP A 1 88 ? -14.456 -9.212 11.343 1.00 93.56 88 TRP A O 1
ATOM 665 N N . LYS A 1 89 ? -12.892 -9.418 12.941 1.00 92.31 89 LYS A N 1
ATOM 666 C CA . LYS A 1 89 ? -13.615 -10.355 13.799 1.00 92.31 89 LYS A CA 1
ATOM 667 C C . LYS A 1 89 ? -13.692 -9.771 15.200 1.00 92.31 89 LYS A C 1
ATOM 669 O O . LYS A 1 89 ? -12.673 -9.597 15.854 1.00 92.31 89 LYS A O 1
ATOM 674 N N . PHE A 1 90 ? -14.892 -9.454 15.660 1.00 93.50 90 PHE A N 1
ATOM 675 C CA . PHE A 1 90 ? -15.101 -8.952 17.015 1.00 93.50 90 PHE A CA 1
ATOM 676 C C . PHE A 1 90 ? -15.412 -10.137 17.914 1.00 93.50 90 PHE A C 1
ATOM 678 O O . PHE A 1 90 ? -16.448 -10.774 17.733 1.00 93.50 90 PHE A O 1
ATOM 685 N N . VAL A 1 91 ? -14.497 -10.424 18.830 1.00 94.06 91 VAL A N 1
ATOM 686 C CA . VAL A 1 91 ? -14.508 -11.617 19.682 1.00 94.06 91 VAL A CA 1
ATOM 687 C C . VAL A 1 91 ? -14.332 -11.201 21.139 1.00 94.06 91 VAL A C 1
ATOM 689 O O . VAL A 1 91 ? -13.873 -10.088 21.424 1.00 94.06 91 VAL A O 1
ATOM 692 N N . ASP A 1 92 ? -14.723 -12.067 22.069 1.00 92.38 92 ASP A N 1
ATOM 693 C CA . ASP A 1 92 ? -14.416 -11.863 23.484 1.00 92.38 92 ASP A CA 1
ATOM 694 C C . ASP A 1 92 ? -12.991 -12.335 23.826 1.00 92.38 92 ASP A C 1
ATOM 696 O O . ASP A 1 92 ? -12.305 -12.962 23.017 1.00 92.38 92 ASP A O 1
ATOM 700 N N . SER A 1 93 ? -12.513 -11.987 25.023 1.00 91.06 93 SER A N 1
ATOM 701 C CA . SER A 1 93 ? -11.156 -12.339 25.459 1.00 91.06 93 SER A CA 1
ATOM 702 C C . SER A 1 93 ? -10.923 -13.851 25.519 1.00 91.06 93 SER A C 1
ATOM 704 O O . SER A 1 93 ? -9.805 -14.293 25.289 1.00 91.06 93 SER A O 1
ATOM 706 N N . GLU A 1 94 ? -11.954 -14.647 25.814 1.00 91.50 94 GLU A N 1
ATOM 707 C CA . GLU A 1 94 ? -11.821 -16.103 25.917 1.00 91.50 94 GLU A CA 1
ATOM 708 C C . GLU A 1 94 ? -11.733 -16.754 24.529 1.00 91.50 94 GLU A C 1
ATOM 710 O O . GLU A 1 94 ? -10.998 -17.722 24.337 1.00 91.50 94 GLU A O 1
ATOM 715 N N . GLU A 1 95 ? -12.474 -16.230 23.556 1.00 88.88 95 GLU A N 1
ATOM 716 C CA . GLU A 1 95 ? -12.416 -16.637 22.153 1.00 88.88 95 GLU A CA 1
ATOM 717 C C . GLU A 1 95 ? -11.087 -16.226 21.505 1.00 88.88 95 GLU A C 1
ATOM 719 O O . GLU A 1 95 ? -10.481 -17.033 20.804 1.00 88.88 95 GLU A O 1
ATOM 724 N N . ALA A 1 96 ? -10.573 -15.029 21.808 1.00 87.81 96 ALA A N 1
ATOM 725 C CA . ALA A 1 96 ? -9.284 -14.560 21.296 1.00 87.81 96 ALA A CA 1
ATOM 726 C C . ALA A 1 96 ? -8.072 -15.357 21.805 1.00 87.81 96 ALA A C 1
ATOM 728 O O . ALA A 1 96 ? -7.057 -15.415 21.120 1.00 87.81 96 ALA A O 1
ATOM 729 N N . GLU A 1 97 ? -8.152 -15.951 22.998 1.00 88.44 97 GLU A N 1
ATOM 730 C CA . GLU A 1 97 ? -7.083 -16.787 23.564 1.00 88.44 97 GLU A CA 1
ATOM 731 C C . GLU A 1 97 ? -7.084 -18.232 23.029 1.00 88.44 97 GLU A C 1
ATOM 733 O O . GLU A 1 97 ? -6.136 -18.980 23.283 1.00 88.44 97 GLU A O 1
ATOM 738 N N . LYS A 1 98 ? -8.147 -18.652 22.330 1.00 81.62 98 LYS A N 1
ATOM 739 C CA . LYS A 1 98 ? -8.299 -20.018 21.795 1.00 81.62 98 LYS A CA 1
ATOM 740 C C . LYS A 1 98 ? -7.782 -20.188 20.361 1.00 81.62 98 LYS A C 1
ATOM 742 O O . LYS A 1 98 ? -7.581 -21.336 19.959 1.00 81.62 98 LYS A O 1
ATOM 747 N N . ASP A 1 99 ? -7.589 -19.091 19.631 1.00 60.47 99 ASP A N 1
ATOM 748 C CA . ASP A 1 99 ? -7.007 -19.031 18.276 1.00 60.47 99 ASP A CA 1
ATOM 749 C C . ASP A 1 99 ? -5.474 -18.851 18.319 1.00 60.47 99 ASP A C 1
ATOM 751 O O . ASP A 1 99 ? -4.789 -19.444 17.449 1.00 60.47 99 ASP A O 1
#

Foldseek 3Di:
DPVVVVVVVVVVVQCVDPVSVVVVVVVVVVVVVVVCVVVVCPPDPQVCQLVAEDEDEQPFPFDDPDPDTGGPSVVVVVVVVVDSSHVYDYDYPVVVVVD

Radius of gyration: 30.34 Å; Cα contacts (8 Å, |Δi|>4): 65; chains: 1; bounding box: 42×47×77 Å

Organism: Mesobacillus selenatarsenatis (strain DSM 18680 / JCM 14380 / FERM P-15431 / SF-1) (NCBI:txid1321606)

InterPro domains:
  IPR051328 Type VII Secretion & ABC Transporter Permease [PTHR43077] (4-98)

pLDDT: mean 87.99, std 8.07, range [59.56, 96.81]

Solvent-accessible surface area (backbone atoms only — not comparable to full-atom values): 6011 Å² total; per-residue (Å²): 133,69,62,68,61,56,50,53,53,51,53,54,57,48,61,70,36,66,72,57,37,53,53,52,53,57,60,53,45,54,61,49,53,52,49,45,64,71,63,58,64,79,68,52,96,60,79,57,29,45,73,43,79,42,80,46,64,79,84,65,84,54,48,72,62,83,93,44,81,43,47,65,49,59,53,49,52,56,53,55,72,72,48,74,66,46,25,72,38,82,45,53,72,72,60,64,73,73,113

Nearest PDB structures (foldseek):
  4f3p-assembly2_B  TM=3.527E-01  e=6.178E+00  Burkholderia pseudomallei 1710b